Protei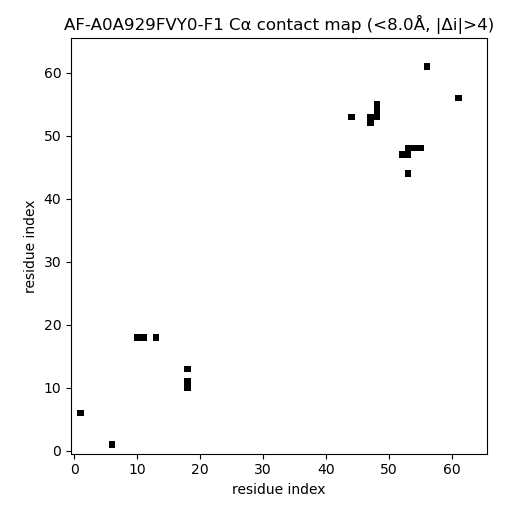n AF-A0A929FVY0-F1 (afdb_monomer)

Sequence (66 aa):
MTTLEQALYTVSQLPPDRQEMLIEIIQNRLVETRRQEIAKDAKESIAAFHQGKLKSQSLEMFAQVN

Radius of gyration: 20.99 Å; Cα contacts (8 Å, |Δi|>4): 11; chains: 1; bounding box: 45×37×42 Å

Secondary structure (DSSP, 8-state):
---HHHHHHHHHTS-HHHHHHHHHHHHHHHHHHHHHHHHHHHHHHHHHHHTTSSPPPPHHHHTT--

Mean predicted aligned error: 8.31 Å

Foldseek 3Di:
DADPVNVVVVLVPDDPVVNVVVVVVVVVVVVVVVVVVVVVVVVVVVVCVVVVNDDDDDPVVVVVPD

pLDDT: mean 88.6, std 13.45, range [43.84, 98.44]

Solvent-accessible surface area (backbone atoms only — not comparable to full-atom values): 3975 Å² total; per-residue (Å²): 136,83,51,73,67,60,50,51,55,58,50,66,72,44,58,70,72,54,42,53,54,48,51,55,53,51,52,54,49,53,54,50,51,52,48,52,50,52,54,48,54,50,51,52,49,52,52,36,37,78,69,67,76,43,79,88,77,58,73,75,67,62,70,71,75,119

Structure (mmCIF, N/CA/C/O backbone):
data_AF-A0A929FVY0-F1
#
_entry.id   AF-A0A929FVY0-F1
#
loop_
_atom_site.group_PDB
_atom_site.id
_atom_site.type_symbol
_atom_site.label_atom_id
_atom_site.label_alt_id
_atom_site.label_comp_id
_atom_site.label_asym_id
_atom_site.label_entity_id
_atom_site.label_seq_id
_atom_site.pdbx_PDB_ins_code
_atom_site.Cartn_x
_atom_site.Cartn_y
_atom_site.Cartn_z
_atom_site.occupancy
_atom_site.B_iso_or_equiv
_atom_site.auth_seq_id
_atom_site.auth_comp_id
_atom_site.auth_asym_id
_atom_site.auth_atom_id
_atom_site.pdbx_PDB_model_num
ATOM 1 N N . MET A 1 1 ? -1.898 21.470 3.704 1.00 75.44 1 MET A N 1
ATOM 2 C CA . MET A 1 1 ? -1.239 20.155 3.835 1.00 75.44 1 MET A CA 1
ATOM 3 C C . MET A 1 1 ? -1.693 19.577 5.162 1.00 75.44 1 MET A C 1
ATOM 5 O O . MET A 1 1 ? -1.507 20.248 6.167 1.00 75.44 1 MET A O 1
ATOM 9 N N . THR A 1 2 ? -2.373 18.434 5.163 1.00 86.69 2 THR A N 1
ATOM 10 C CA . THR A 1 2 ? -2.842 17.780 6.399 1.00 86.69 2 THR A CA 1
ATOM 11 C C . THR A 1 2 ? -1.696 16.960 6.985 1.00 86.69 2 THR A C 1
ATOM 13 O O . THR A 1 2 ? -0.982 16.305 6.224 1.00 86.69 2 THR A O 1
ATOM 16 N N . THR A 1 3 ? -1.480 17.000 8.301 1.00 96.69 3 THR A N 1
ATOM 17 C CA . THR A 1 3 ? -0.471 16.133 8.935 1.00 96.69 3 THR A CA 1
ATOM 18 C C . THR A 1 3 ? -0.964 14.686 8.989 1.00 96.69 3 THR A C 1
ATOM 20 O O . THR A 1 3 ? -2.169 14.428 8.938 1.00 96.69 3 THR A O 1
ATOM 23 N N . LEU A 1 4 ? -0.044 13.726 9.119 1.00 95.50 4 LEU A N 1
ATOM 24 C CA . LEU A 1 4 ? -0.415 12.319 9.301 1.00 95.50 4 LEU A CA 1
ATOM 25 C C . LEU A 1 4 ? -1.322 12.134 10.527 1.00 95.50 4 LEU A C 1
ATOM 27 O O . LEU A 1 4 ? -2.318 11.424 10.457 1.00 95.50 4 LEU A O 1
ATOM 31 N N . GLU A 1 5 ? -1.014 12.824 11.622 1.00 96.81 5 GLU A N 1
ATOM 32 C CA . GLU A 1 5 ? -1.799 12.782 12.856 1.00 96.81 5 GLU A CA 1
ATOM 33 C C . GLU A 1 5 ? -3.228 13.310 12.657 1.00 96.81 5 GLU A C 1
ATOM 35 O O . GLU A 1 5 ? -4.190 12.659 13.058 1.00 96.81 5 GLU A O 1
ATOM 40 N N . GLN A 1 6 ? -3.392 14.435 11.954 1.00 97.25 6 GLN A N 1
ATOM 41 C CA . GLN A 1 6 ? -4.714 14.977 11.616 1.00 97.25 6 GLN A CA 1
ATOM 42 C C . GLN A 1 6 ? -5.511 14.030 10.708 1.00 97.25 6 GLN A C 1
ATOM 44 O O . GLN A 1 6 ? -6.726 13.891 10.867 1.00 97.25 6 G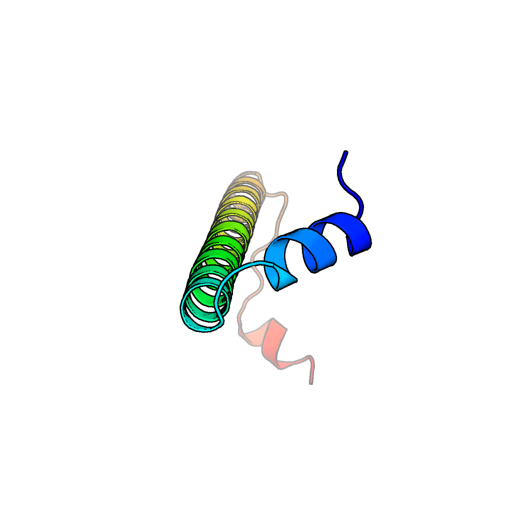LN A O 1
ATOM 49 N N . ALA A 1 7 ? -4.841 13.361 9.766 1.00 96.38 7 ALA A N 1
ATOM 50 C CA . ALA A 1 7 ? -5.474 12.369 8.904 1.00 96.38 7 ALA A CA 1
ATOM 51 C C . ALA A 1 7 ? -5.941 11.147 9.710 1.00 96.38 7 ALA A C 1
ATOM 53 O O . ALA A 1 7 ? -7.091 10.739 9.571 1.00 96.38 7 ALA A O 1
ATOM 54 N N . LEU A 1 8 ? -5.095 10.615 10.598 1.00 96.38 8 LEU A N 1
ATOM 55 C CA . LEU A 1 8 ? -5.447 9.494 11.474 1.00 96.38 8 LEU A CA 1
ATOM 56 C C . LEU A 1 8 ? -6.608 9.843 12.404 1.00 96.38 8 LEU A C 1
ATOM 58 O O . LEU A 1 8 ? -7.540 9.053 12.527 1.00 96.38 8 LEU A O 1
ATOM 62 N N . TYR A 1 9 ? -6.588 11.037 13.001 1.00 97.44 9 TYR A N 1
ATOM 63 C CA . TYR A 1 9 ? -7.692 11.523 13.824 1.00 97.44 9 TYR A CA 1
ATOM 64 C C . TYR A 1 9 ? -9.000 11.588 13.032 1.00 97.44 9 TYR A C 1
ATOM 66 O O . TYR A 1 9 ? -10.039 11.156 13.513 1.00 97.44 9 TYR A O 1
ATOM 74 N N . THR A 1 10 ? -8.954 12.083 11.795 1.00 96.75 10 THR A N 1
ATOM 75 C CA . THR A 1 10 ? -10.146 12.186 10.942 1.00 96.75 10 THR A CA 1
ATOM 76 C C . THR A 1 10 ? -10.690 10.807 10.567 1.00 96.75 10 THR A C 1
ATOM 78 O O . THR A 1 10 ? -11.896 10.582 10.628 1.00 96.75 10 THR A O 1
ATOM 81 N N . VAL A 1 11 ? -9.810 9.869 10.206 1.00 96.56 11 VAL A N 1
ATOM 82 C CA . VAL A 1 11 ? -10.199 8.494 9.864 1.00 96.56 11 VAL A CA 1
ATOM 83 C C . VAL A 1 11 ? -10.769 7.764 11.077 1.00 96.56 11 VAL A C 1
ATOM 85 O O . VAL A 1 11 ? -11.750 7.043 10.930 1.00 96.56 11 VAL A O 1
ATOM 88 N N . SER A 1 12 ? -10.226 7.992 12.276 1.00 96.06 12 SER A N 1
ATOM 89 C CA . SER A 1 12 ? -10.721 7.344 13.494 1.00 96.06 12 SER A CA 1
ATOM 90 C C . SER A 1 12 ? -12.124 7.797 13.907 1.00 96.06 12 SER A C 1
ATOM 92 O O . SER A 1 12 ? -12.782 7.082 14.659 1.00 96.06 12 SER A O 1
ATOM 94 N N . GLN A 1 13 ? -12.611 8.940 13.398 1.00 98.00 13 GLN A N 1
ATOM 95 C CA . GLN A 1 13 ? -14.000 9.376 13.598 1.00 98.00 13 GLN A CA 1
ATOM 96 C C . GLN A 1 13 ? -15.004 8.611 12.721 1.00 98.00 13 GLN A C 1
ATOM 98 O O . GLN A 1 13 ? -16.212 8.735 12.921 1.00 98.00 13 GLN A O 1
ATOM 103 N N . LEU A 1 14 ? -14.540 7.846 11.728 1.00 98.00 14 LEU A N 1
ATOM 104 C CA . LEU A 1 14 ? -15.419 7.027 10.902 1.00 98.00 14 LEU A CA 1
ATOM 105 C C . LEU A 1 14 ? -15.883 5.781 11.677 1.00 98.00 14 LEU A C 1
ATOM 107 O O . LEU A 1 14 ? -15.121 5.238 12.478 1.00 98.00 14 LEU A O 1
ATOM 111 N N . PRO A 1 15 ? -17.092 5.265 11.407 1.00 98.44 15 PRO A N 1
ATOM 112 C CA . PRO A 1 15 ? -17.504 3.944 11.875 1.00 98.44 15 PRO A CA 1
ATOM 113 C C . PRO A 1 15 ? -16.508 2.838 11.460 1.00 98.44 15 PRO A C 1
ATOM 115 O O . PRO A 1 15 ? -15.890 2.968 10.398 1.00 98.44 15 PRO A O 1
ATOM 118 N N . PRO A 1 16 ? -16.341 1.755 12.248 1.00 97.75 16 PRO A N 1
ATOM 119 C CA . PRO A 1 16 ? -15.349 0.712 11.963 1.00 97.75 16 PRO A CA 1
ATOM 120 C C . PRO A 1 16 ? -15.438 0.114 10.551 1.00 97.75 16 PRO A C 1
ATOM 122 O O . PRO A 1 16 ? -14.422 -0.005 9.873 1.00 97.75 16 PRO A O 1
ATOM 125 N N . ASP A 1 17 ? -16.648 -0.146 10.054 1.00 98.19 17 ASP A N 1
ATOM 126 C CA . ASP A 1 17 ? -16.905 -0.629 8.691 1.00 98.19 17 ASP A CA 1
ATOM 127 C C . ASP A 1 17 ? -16.376 0.341 7.622 1.00 98.19 17 ASP A C 1
ATOM 129 O O . ASP A 1 17 ? -15.797 -0.057 6.612 1.00 98.19 17 ASP A O 1
ATOM 133 N N . ARG A 1 18 ? -16.513 1.649 7.857 1.00 98.31 18 ARG A N 1
ATOM 134 C CA . ARG A 1 18 ? -15.995 2.683 6.953 1.00 98.31 18 ARG A CA 1
ATOM 135 C C . ARG A 1 18 ? -14.479 2.815 7.026 1.00 98.31 18 ARG A C 1
ATOM 137 O O . ARG A 1 18 ? -13.867 3.137 6.007 1.00 98.31 18 ARG A O 1
ATOM 144 N N . GLN A 1 19 ? -13.876 2.568 8.187 1.00 98.31 19 GLN A N 1
ATOM 145 C CA . GLN A 1 19 ? -12.419 2.515 8.319 1.00 98.31 19 GLN A CA 1
ATOM 146 C C . GLN A 1 19 ? -11.846 1.330 7.534 1.00 98.31 19 GLN A C 1
ATOM 148 O O . GLN A 1 19 ? -10.896 1.515 6.775 1.00 98.31 19 GLN A O 1
ATOM 153 N N . GLU A 1 20 ? -12.461 0.150 7.639 1.00 97.88 20 GLU A N 1
ATOM 154 C CA . GLU A 1 20 ? -12.073 -1.044 6.875 1.00 97.88 20 GLU A CA 1
ATOM 155 C C . GLU A 1 20 ? -12.168 -0.806 5.362 1.00 97.88 20 GLU A C 1
ATOM 157 O O . GLU A 1 20 ? -11.187 -1.001 4.641 1.00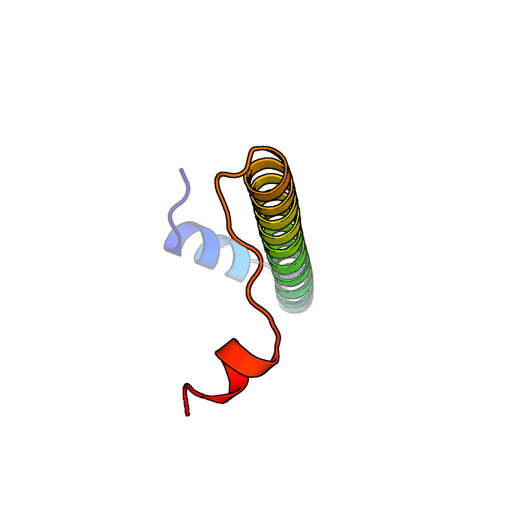 97.88 20 GLU A O 1
ATOM 162 N N . MET A 1 21 ? -13.287 -0.250 4.884 1.00 97.88 21 MET A N 1
ATOM 163 C CA . MET A 1 21 ? -13.430 0.131 3.472 1.00 97.88 21 MET A CA 1
ATOM 164 C C . MET A 1 21 ? -12.342 1.114 3.014 1.00 97.88 21 MET A C 1
ATOM 166 O O . MET A 1 21 ? -11.833 1.022 1.894 1.00 97.88 21 MET A O 1
ATOM 170 N N . LEU A 1 22 ? -11.984 2.089 3.855 1.00 97.88 22 LEU A N 1
ATOM 171 C CA . LEU A 1 22 ? -10.957 3.068 3.511 1.00 97.88 22 LEU A CA 1
ATOM 172 C C . LEU A 1 22 ? -9.575 2.417 3.390 1.00 97.88 22 LEU A C 1
ATOM 174 O O . LEU A 1 22 ? -8.820 2.768 2.479 1.00 97.88 22 LEU A O 1
ATOM 178 N N . ILE A 1 23 ? -9.258 1.462 4.268 1.00 97.38 23 ILE A N 1
ATOM 179 C CA . ILE A 1 23 ? -8.016 0.686 4.205 1.00 97.38 23 ILE A CA 1
ATOM 180 C C . ILE A 1 23 ? -7.918 -0.031 2.854 1.00 97.38 23 ILE A C 1
ATOM 182 O O . ILE A 1 23 ? -6.906 0.118 2.166 1.00 97.38 23 ILE A O 1
ATOM 186 N N . GLU A 1 24 ? -8.974 -0.725 2.425 1.00 98.19 24 GLU A N 1
ATOM 187 C CA . GLU A 1 24 ? -9.003 -1.425 1.134 1.00 98.19 24 GLU A C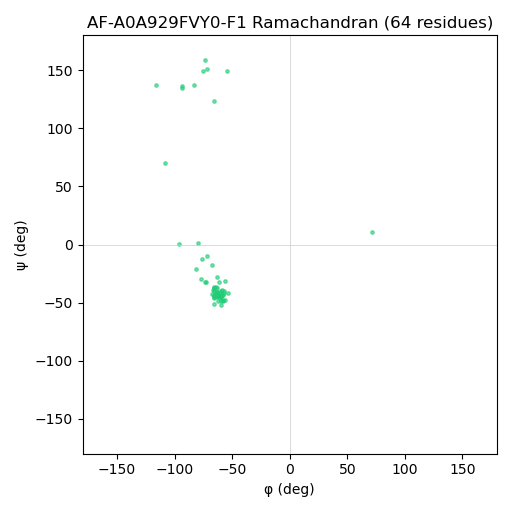A 1
ATOM 188 C C . GLU A 1 24 ? -8.801 -0.471 -0.052 1.00 98.19 24 GLU A C 1
ATOM 190 O O . GLU A 1 24 ? -8.006 -0.733 -0.960 1.00 98.19 24 GLU A O 1
ATOM 195 N N . ILE A 1 25 ? -9.480 0.681 -0.043 1.00 98.06 25 ILE A N 1
ATOM 196 C CA . ILE A 1 25 ? -9.347 1.692 -1.100 1.00 98.06 25 ILE A CA 1
ATOM 197 C C . ILE A 1 25 ? -7.907 2.207 -1.184 1.00 98.06 25 ILE A C 1
ATOM 199 O O . ILE A 1 25 ? -7.359 2.331 -2.283 1.00 98.06 25 ILE A O 1
ATOM 203 N N . ILE A 1 26 ? -7.290 2.526 -0.043 1.00 97.50 26 ILE A N 1
ATOM 204 C CA . ILE A 1 26 ? -5.920 3.048 -0.005 1.00 97.50 26 ILE A CA 1
ATOM 205 C C . ILE A 1 26 ? -4.933 1.983 -0.486 1.00 97.50 26 ILE A C 1
ATOM 207 O O . ILE A 1 26 ? -4.077 2.292 -1.315 1.00 97.50 26 ILE A O 1
ATOM 211 N N . GLN A 1 27 ? -5.074 0.734 -0.038 1.00 97.94 27 GLN A N 1
ATOM 212 C CA . GLN A 1 27 ? -4.225 -0.371 -0.488 1.00 97.94 27 GLN A CA 1
ATOM 213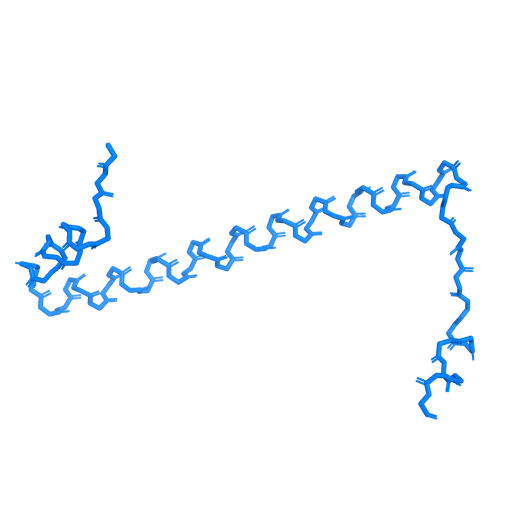 C C . GLN A 1 27 ? -4.293 -0.552 -2.008 1.00 97.94 27 GLN A C 1
ATOM 215 O O . GLN A 1 27 ? -3.253 -0.593 -2.669 1.00 97.94 27 GLN A O 1
ATOM 220 N N . ASN A 1 28 ? -5.499 -0.568 -2.580 1.00 97.94 28 ASN A N 1
ATOM 221 C CA . ASN A 1 28 ? -5.684 -0.694 -4.025 1.00 97.94 28 ASN A CA 1
ATOM 222 C C . ASN A 1 28 ? -5.032 0.460 -4.797 1.00 97.94 28 ASN A C 1
ATOM 224 O O . ASN A 1 28 ? -4.382 0.240 -5.819 1.00 97.94 28 ASN A O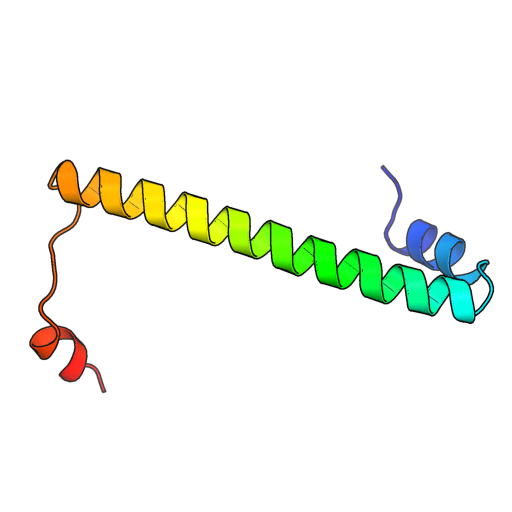 1
ATOM 228 N N . ARG A 1 29 ? -5.146 1.692 -4.288 1.00 97.56 29 ARG A N 1
ATOM 229 C CA . ARG A 1 29 ? -4.493 2.859 -4.896 1.00 97.56 29 ARG A CA 1
ATOM 230 C C . ARG A 1 29 ? -2.972 2.756 -4.848 1.00 97.56 29 ARG A C 1
ATOM 232 O O . ARG A 1 29 ? -2.330 3.060 -5.843 1.00 97.56 29 ARG A O 1
ATOM 239 N N . LEU A 1 30 ? -2.396 2.303 -3.734 1.00 97.75 30 LEU A N 1
ATOM 240 C CA . LEU A 1 30 ? -0.944 2.131 -3.609 1.00 97.75 30 LEU A CA 1
ATOM 241 C C . LEU A 1 30 ? -0.404 1.081 -4.586 1.00 97.75 30 LEU A C 1
ATOM 243 O O . LEU A 1 30 ? 0.639 1.297 -5.203 1.00 97.75 30 LEU A O 1
ATOM 247 N N . VAL A 1 31 ? -1.124 -0.031 -4.760 1.00 97.50 31 VAL A N 1
ATOM 248 C CA . VAL A 1 31 ? -0.779 -1.052 -5.761 1.00 97.50 31 VAL A CA 1
ATOM 249 C C . VAL A 1 31 ? -0.784 -0.453 -7.164 1.00 97.50 31 VAL A C 1
ATOM 251 O O . VAL A 1 31 ? 0.149 -0.691 -7.932 1.00 97.50 31 VAL A O 1
ATOM 254 N N . GLU A 1 32 ? -1.801 0.339 -7.493 1.00 97.50 32 GLU A N 1
ATOM 255 C CA . GLU A 1 32 ? -1.915 0.955 -8.812 1.00 97.50 32 GLU A CA 1
ATOM 256 C C . GLU A 1 32 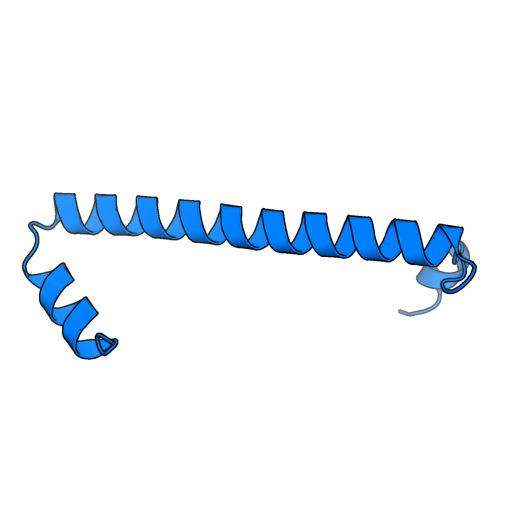? -0.823 2.004 -9.064 1.00 97.50 32 GLU A C 1
ATOM 258 O O . GLU A 1 32 ? -0.189 1.979 -10.117 1.00 97.50 32 GLU A O 1
ATOM 263 N N . THR A 1 33 ? -0.505 2.851 -8.080 1.00 97.25 33 THR A N 1
ATOM 264 C CA . THR A 1 33 ? 0.631 3.783 -8.168 1.00 97.25 33 THR A CA 1
ATOM 265 C C . THR A 1 33 ? 1.931 3.033 -8.447 1.00 97.25 33 THR A C 1
ATOM 267 O O . THR A 1 33 ? 2.656 3.371 -9.382 1.00 97.25 33 THR A O 1
ATOM 270 N N . ARG A 1 34 ? 2.198 1.950 -7.706 1.00 96.50 34 ARG A N 1
ATOM 271 C CA . ARG A 1 34 ? 3.415 1.154 -7.898 1.00 96.50 34 ARG A CA 1
ATOM 272 C C . ARG A 1 34 ? 3.460 0.486 -9.274 1.00 96.50 34 ARG A C 1
ATOM 274 O O . ARG A 1 34 ? 4.524 0.389 -9.880 1.00 96.50 34 ARG A O 1
ATOM 281 N N . ARG A 1 35 ? 2.317 0.034 -9.801 1.00 96.75 35 ARG A N 1
ATOM 282 C CA . ARG A 1 35 ? 2.227 -0.496 -11.173 1.00 96.75 35 ARG A CA 1
ATOM 283 C C . ARG A 1 35 ? 2.559 0.564 -12.214 1.00 96.75 35 ARG A C 1
ATOM 285 O O . ARG A 1 35 ? 3.253 0.257 -13.180 1.00 96.75 35 ARG A O 1
ATOM 292 N N . GLN A 1 36 ? 2.091 1.793 -12.021 1.00 96.81 36 GLN A N 1
ATOM 293 C CA . GLN A 1 36 ? 2.381 2.902 -12.928 1.00 96.81 36 GLN A CA 1
ATOM 294 C C . GLN A 1 36 ? 3.865 3.278 -12.914 1.00 96.81 36 GLN A C 1
ATOM 296 O O . GLN A 1 36 ? 4.434 3.499 -13.982 1.00 96.81 36 GLN A O 1
ATOM 301 N N . GLU A 1 37 ? 4.500 3.278 -11.740 1.00 96.12 37 GLU A N 1
ATOM 302 C CA . GLU A 1 37 ? 5.950 3.466 -11.598 1.00 96.12 37 GLU A CA 1
ATOM 303 C C . GLU A 1 37 ? 6.723 2.382 -12.355 1.00 96.12 37 GLU A C 1
ATOM 305 O O . GLU A 1 37 ? 7.509 2.699 -13.242 1.00 96.12 37 GLU A O 1
ATOM 310 N N . ILE A 1 38 ? 6.408 1.102 -12.124 1.00 95.06 38 ILE A N 1
ATOM 311 C CA . ILE A 1 38 ? 7.049 -0.020 -12.831 1.00 95.06 38 ILE A CA 1
ATOM 312 C C . ILE A 1 38 ? 6.857 0.096 -14.349 1.00 95.06 38 ILE A C 1
ATOM 314 O O . ILE A 1 38 ? 7.789 -0.127 -15.121 1.00 95.06 38 ILE A O 1
ATOM 318 N N . ALA A 1 39 ? 5.652 0.445 -14.803 1.00 95.75 39 ALA A N 1
ATOM 319 C CA . ALA A 1 39 ? 5.369 0.599 -16.226 1.00 95.75 39 ALA A CA 1
ATOM 320 C C . ALA A 1 39 ? 6.149 1.767 -16.846 1.00 95.75 39 ALA A C 1
ATOM 322 O O . ALA A 1 39 ? 6.573 1.678 -18.001 1.00 95.75 39 ALA A O 1
ATOM 323 N N . LYS A 1 40 ? 6.334 2.860 -16.101 1.00 95.62 40 LYS A N 1
ATOM 324 C CA . LYS A 1 40 ? 7.162 3.991 -16.518 1.00 95.62 40 LYS A CA 1
ATOM 325 C C . LYS A 1 40 ? 8.629 3.571 -16.618 1.00 95.62 40 LYS A C 1
ATOM 327 O O . LYS A 1 40 ? 9.213 3.730 -17.687 1.00 95.62 40 LYS A O 1
ATOM 332 N N . ASP A 1 41 ? 9.172 2.954 -15.576 1.00 93.56 41 ASP A N 1
ATOM 333 C CA . ASP A 1 41 ? 10.564 2.500 -15.528 1.00 93.56 41 ASP A CA 1
ATOM 334 C C . ASP A 1 41 ? 10.870 1.490 -16.644 1.00 93.56 41 ASP A C 1
ATOM 336 O O . ASP A 1 41 ? 11.912 1.559 -17.302 1.00 93.56 41 ASP A O 1
ATOM 340 N N . ALA A 1 42 ? 9.933 0.579 -16.928 1.00 93.19 42 ALA A N 1
ATOM 341 C CA . ALA A 1 42 ? 10.050 -0.371 -18.028 1.00 93.19 42 ALA A CA 1
ATOM 342 C C . ALA A 1 42 ? 10.106 0.339 -19.390 1.00 93.19 42 ALA A C 1
ATOM 344 O O . ALA A 1 42 ? 10.950 0.009 -20.225 1.00 93.19 42 ALA A O 1
ATOM 345 N N . LYS A 1 43 ? 9.245 1.342 -19.619 1.00 93.94 43 LYS A N 1
ATOM 346 C CA . LYS A 1 43 ? 9.259 2.137 -20.860 1.00 93.94 43 LYS A CA 1
ATOM 347 C C . LYS A 1 43 ? 10.572 2.896 -21.025 1.00 93.94 43 LYS A C 1
ATOM 349 O O . LYS A 1 43 ? 11.138 2.889 -22.117 1.00 93.94 43 LYS A O 1
ATOM 354 N N . GLU A 1 44 ? 11.060 3.520 -19.957 1.00 92.69 44 GLU A N 1
ATOM 355 C CA . GLU A 1 44 ? 12.336 4.239 -19.958 1.00 92.69 44 GLU A CA 1
ATOM 356 C C . GLU A 1 44 ? 13.511 3.292 -20.237 1.00 92.69 44 GLU A C 1
ATOM 358 O O . GLU A 1 44 ? 14.358 3.592 -21.081 1.00 92.69 44 GLU A O 1
ATOM 363 N N . SER A 1 45 ? 13.511 2.107 -19.625 1.00 88.88 45 SER A N 1
ATOM 364 C CA . SER A 1 45 ? 14.531 1.075 -19.843 1.00 88.88 45 SER A CA 1
ATOM 365 C C . SER A 1 45 ? 14.535 0.557 -21.284 1.00 88.88 45 SER A C 1
ATOM 367 O O . SER A 1 45 ? 15.592 0.481 -21.910 1.00 88.88 45 SER A O 1
ATOM 369 N N . ILE A 1 46 ? 13.362 0.264 -21.860 1.00 89.38 46 ILE A N 1
ATOM 370 C CA . ILE A 1 46 ? 13.240 -0.162 -23.265 1.00 89.38 46 ILE A CA 1
ATOM 371 C C . ILE A 1 46 ? 13.747 0.939 -24.206 1.00 89.38 46 ILE A C 1
ATOM 373 O O . ILE A 1 46 ? 14.509 0.665 -25.134 1.00 89.38 46 ILE A O 1
ATOM 377 N N . ALA A 1 47 ? 13.371 2.197 -23.959 1.00 91.06 47 ALA A N 1
ATOM 378 C CA . ALA A 1 47 ? 13.835 3.324 -24.763 1.00 91.06 47 ALA A CA 1
ATOM 379 C C . ALA A 1 47 ? 15.361 3.500 -24.679 1.00 91.06 47 ALA A C 1
ATOM 381 O O . ALA A 1 47 ? 16.012 3.710 -25.702 1.00 91.06 47 ALA A O 1
ATOM 382 N N . ALA A 1 48 ? 15.946 3.375 -23.485 1.00 87.69 48 ALA A N 1
ATOM 383 C CA . ALA A 1 48 ? 17.390 3.457 -23.285 1.00 87.69 48 ALA A CA 1
ATOM 384 C C . ALA A 1 48 ? 18.144 2.295 -23.956 1.00 87.69 48 ALA A C 1
ATOM 386 O O . ALA A 1 48 ? 19.209 2.517 -24.537 1.00 87.69 48 ALA A O 1
ATOM 387 N N . PHE A 1 49 ? 17.582 1.083 -23.944 1.00 86.25 49 PHE A N 1
ATOM 388 C CA . PHE A 1 49 ? 18.117 -0.065 -24.678 1.00 86.25 49 PHE A CA 1
ATOM 389 C C . PHE A 1 49 ? 18.124 0.179 -26.191 1.00 86.25 49 PHE A C 1
ATOM 391 O O . PHE A 1 49 ? 19.167 0.045 -26.828 1.00 86.25 49 PHE A O 1
ATOM 398 N N . HIS A 1 50 ? 17.006 0.641 -26.763 1.00 87.31 50 HIS A N 1
ATOM 399 C CA . HIS A 1 50 ? 16.938 0.984 -28.190 1.00 87.31 50 HIS A CA 1
ATOM 400 C C . HIS A 1 50 ? 17.876 2.134 -28.584 1.00 87.31 50 HIS A C 1
ATOM 402 O O . HIS A 1 50 ? 18.354 2.178 -29.713 1.00 87.31 50 HIS A O 1
ATOM 408 N N . GLN A 1 51 ? 18.182 3.047 -27.660 1.00 89.94 51 GLN A N 1
ATOM 409 C CA . GLN A 1 51 ? 19.172 4.112 -27.862 1.00 89.94 51 GLN A CA 1
ATOM 410 C C . GLN A 1 51 ? 20.628 3.632 -27.696 1.00 89.94 51 GLN A C 1
ATOM 412 O O . GLN A 1 51 ? 21.544 4.447 -27.780 1.00 89.94 51 GLN A O 1
ATOM 417 N N . GLY A 1 52 ? 20.861 2.343 -27.416 1.00 84.12 52 GLY A N 1
ATOM 418 C CA . GLY A 1 52 ? 22.193 1.773 -27.185 1.00 84.12 52 GLY A CA 1
ATOM 419 C C . GLY A 1 52 ? 22.838 2.186 -25.857 1.00 84.12 52 GLY A C 1
ATOM 420 O O . GLY A 1 52 ? 24.022 1.933 -25.642 1.00 84.12 52 GLY A O 1
ATOM 421 N N . LYS A 1 53 ? 22.076 2.825 -24.958 1.00 80.44 53 LYS A N 1
ATOM 422 C CA . LYS A 1 53 ? 22.548 3.281 -23.639 1.00 80.44 53 LYS A CA 1
ATOM 423 C C . LYS A 1 53 ? 22.557 2.162 -22.600 1.00 80.44 53 LYS A C 1
ATOM 425 O O . LYS A 1 53 ? 23.268 2.264 -21.606 1.00 80.44 53 LYS A O 1
ATOM 430 N N . LEU A 1 54 ? 21.783 1.102 -22.830 1.00 78.19 54 LEU A N 1
ATOM 431 C CA . LEU A 1 54 ? 21.795 -0.118 -22.028 1.00 78.19 54 LEU A CA 1
ATOM 432 C C . LEU A 1 54 ? 22.268 -1.287 -22.889 1.00 78.19 54 LEU A C 1
ATOM 434 O O . LEU A 1 54 ? 21.854 -1.426 -24.039 1.00 78.19 54 LEU A O 1
ATOM 438 N N . LYS A 1 55 ? 23.131 -2.136 -22.326 1.00 72.62 55 LYS A N 1
ATOM 439 C CA . LYS A 1 55 ? 23.569 -3.381 -22.964 1.00 72.62 55 LYS A CA 1
ATOM 440 C C . LYS A 1 55 ? 22.675 -4.523 -22.497 1.00 72.62 55 LYS A C 1
ATOM 442 O O . LYS A 1 55 ? 22.424 -4.655 -21.303 1.00 72.62 55 LYS A O 1
ATOM 447 N N . SER A 1 56 ? 22.234 -5.365 -23.425 1.00 67.94 56 SER A N 1
ATOM 448 C CA . SER A 1 56 ? 21.578 -6.627 -23.085 1.00 67.94 56 SER A CA 1
ATOM 449 C C . SER A 1 56 ? 22.598 -7.533 -22.405 1.00 67.94 56 SER A C 1
ATOM 451 O O . SER A 1 56 ? 23.649 -7.813 -22.984 1.00 67.94 56 SER A O 1
ATOM 453 N N . GLN A 1 57 ? 22.298 -7.998 -21.199 1.00 69.88 57 GLN A N 1
ATOM 454 C CA . GLN A 1 57 ? 23.042 -9.088 -20.579 1.00 69.88 57 GLN A CA 1
ATOM 455 C C . GLN A 1 57 ? 22.341 -10.410 -20.898 1.00 69.88 57 GLN A C 1
ATOM 457 O O . GLN A 1 57 ? 21.114 -10.493 -20.846 1.00 69.88 57 GLN A O 1
ATOM 462 N N . SER A 1 58 ? 23.116 -11.434 -21.260 1.00 71.56 58 SER A N 1
ATOM 463 C CA . SER A 1 58 ? 22.599 -12.794 -21.399 1.00 71.56 58 SER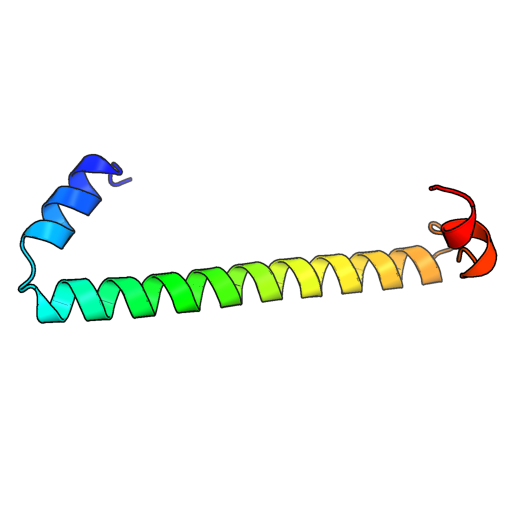 A CA 1
ATOM 464 C C . SER A 1 58 ? 22.291 -13.383 -20.020 1.00 71.56 58 SER A C 1
ATOM 466 O O . SER A 1 58 ? 22.938 -13.046 -19.026 1.00 71.56 58 SER A O 1
ATOM 468 N N . LEU A 1 59 ? 21.313 -14.291 -19.960 1.00 67.19 59 LEU A N 1
ATOM 469 C CA . LEU A 1 59 ? 20.928 -15.001 -18.731 1.00 67.19 59 LEU A CA 1
ATOM 470 C C . LEU A 1 59 ? 22.109 -15.750 -18.085 1.00 67.19 59 LEU A C 1
ATOM 472 O O . LEU A 1 59 ? 22.191 -15.838 -16.864 1.00 67.19 59 LEU A O 1
ATOM 476 N N . GLU A 1 60 ? 23.054 -16.222 -18.899 1.00 65.69 60 GLU A N 1
ATOM 477 C CA . GLU A 1 60 ? 24.289 -16.886 -18.459 1.00 65.69 60 GLU A CA 1
ATOM 478 C C . GLU A 1 60 ? 25.180 -15.970 -17.604 1.00 65.69 60 GLU A C 1
ATOM 480 O O . GLU A 1 60 ? 25.824 -16.440 -16.672 1.00 65.69 60 GLU A O 1
ATOM 485 N N . MET A 1 61 ? 25.172 -14.657 -17.862 1.00 59.66 61 MET A N 1
ATOM 486 C CA . MET A 1 61 ? 25.960 -13.676 -17.107 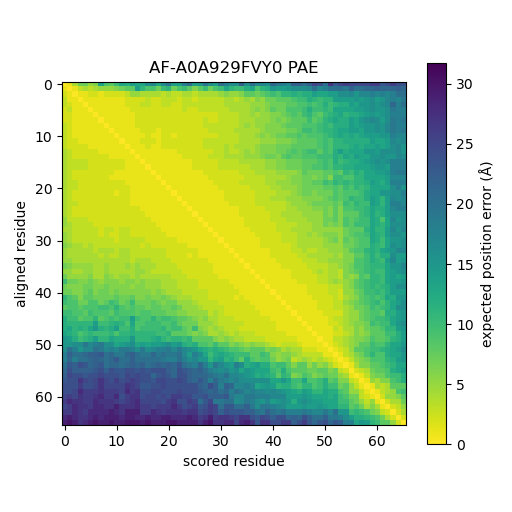1.00 59.66 61 MET A CA 1
ATOM 487 C C . MET A 1 61 ? 25.336 -13.351 -15.739 1.00 59.66 61 MET A C 1
ATOM 489 O O . MET A 1 61 ? 26.055 -13.056 -14.789 1.00 59.66 61 MET A O 1
ATOM 493 N N . PHE A 1 62 ? 24.005 -13.432 -15.621 1.00 61.75 62 PHE A N 1
ATOM 494 C CA . PHE A 1 62 ? 23.290 -13.241 -14.351 1.00 61.75 62 PHE A CA 1
ATOM 495 C C . PHE A 1 62 ? 23.476 -14.422 -13.388 1.00 61.75 62 PHE A C 1
ATOM 497 O O . PHE A 1 62 ? 23.506 -14.226 -12.177 1.00 61.75 62 PHE A O 1
ATOM 504 N N . ALA A 1 63 ? 23.627 -15.641 -13.913 1.00 60.59 63 ALA A N 1
ATOM 505 C CA . ALA A 1 63 ? 23.734 -16.864 -13.115 1.00 60.59 63 ALA A CA 1
ATOM 506 C C . ALA A 1 63 ? 25.072 -17.022 -12.363 1.00 60.59 63 ALA A C 1
ATOM 508 O O . ALA A 1 63 ? 25.192 -17.912 -11.527 1.00 60.59 63 ALA A O 1
ATOM 509 N N . GLN A 1 64 ? 26.068 -16.175 -12.640 1.00 57.88 64 GLN A N 1
ATOM 510 C CA . GLN A 1 64 ? 27.405 -16.240 -12.035 1.00 57.88 64 GLN A CA 1
ATOM 511 C C . GLN A 1 64 ? 27.586 -15.313 -10.822 1.00 57.88 64 GLN A C 1
ATOM 513 O O . GLN A 1 64 ? 28.663 -15.278 -10.231 1.00 57.88 64 GLN A O 1
ATOM 518 N N . VAL A 1 65 ? 26.536 -14.575 -10.444 1.00 56.66 65 VAL A N 1
ATOM 519 C CA . VAL A 1 65 ? 26.494 -13.737 -9.240 1.00 56.66 65 VAL A CA 1
ATOM 520 C C . VAL A 1 65 ? 25.574 -14.400 -8.213 1.00 56.66 65 VAL A C 1
ATOM 522 O O . VAL A 1 65 ? 24.459 -13.942 -7.988 1.00 56.66 65 VAL A O 1
ATOM 525 N N . ASN A 1 66 ? 26.022 -15.524 -7.652 1.00 43.84 66 ASN A N 1
ATOM 526 C CA . ASN A 1 66 ? 25.585 -16.090 -6.369 1.00 43.84 66 ASN A CA 1
ATOM 527 C C . ASN A 1 66 ? 26.678 -17.016 -5.836 1.00 43.84 66 ASN A C 1
ATOM 529 O O . ASN A 1 66 ? 27.156 -17.860 -6.626 1.00 43.84 66 ASN A O 1
#